Protein AF-A0A7S1VX61-F1 (afdb_monomer_lite)

Organism: NCBI:txid267567

Secondary structure (DSSP, 8-state):
-----------HHHHHHHHHHHHHHHHHHHHHHHHHTT-HHHHHHHHHHHHHHHHHTT-HHHHHHHHHHHHHHHHHHHHH--TTHHHHHHHH-BPPHHHHHHHHHHHHHTT---B-TTS-B----TTSPBHHHHHHHHHHHHHHHHTT-GGGHHHHHHHHHHHHHHHHH-

Foldseek 3Di:
DDPPPPPPPQDPVNVVLVVLLVVLLVLQVVLVVCVVVLNLVSSLVSLVVSLVSCVVSVNLLSNLSSLLSNLVSLVSCVPVNHDCSVVVPVVQADDDPVVLVVVLVVCVVVVHQCQDVNSDHSDDDPVGHHSLRSSVVSLVVSLVSQVPDPVSVVVSVVSVVVNVVVVVVD

InterPro domains:
  IPR013935 Trs120/TRAPPC9 [PTHR21512] (13-120)
  IPR058563 Trs120/TRAPPC9, N-terminal domain [PF08626] (12-78)

Sequence (170 aa):
MDATVEMTTVSARDMEALKRRDLGRREKRSADLSLLAGSPIDAYERYTRAAELTRHSHDPLWYASALEGCACAFIAMAEAGGHGVDEYLENNFQLPEEIMALAIAQGVAAGADLGDSKGKTMTVDRSKTTLPQAVTALVEEALSVLCRHEKLASLHAGLLLKLAEYVQEL

Radius of gyration: 21.24 Å; chains: 1; bounding box: 50×39×70 Å

Structure (mmCIF, N/CA/C/O backbone):
data_AF-A0A7S1VX61-F1
#
_entry.id   AF-A0A7S1VX61-F1
#
loop_
_atom_site.group_PDB
_atom_site.id
_atom_site.type_symbol
_atom_site.label_atom_id
_atom_site.label_alt_id
_atom_site.label_comp_id
_atom_site.label_asym_id
_atom_site.label_entity_id
_atom_site.label_seq_id
_atom_site.pdbx_PDB_ins_code
_atom_site.Cartn_x
_atom_site.Cartn_y
_atom_site.Cartn_z
_atom_site.occupancy
_atom_site.B_iso_or_equiv
_atom_site.auth_seq_id
_atom_site.auth_comp_id
_atom_site.auth_asym_id
_atom_site.auth_atom_id
_atom_site.pdbx_PDB_model_num
ATOM 1 N N . MET A 1 1 ? 27.695 -18.553 -38.440 1.00 38.00 1 MET A N 1
ATOM 2 C CA . MET A 1 1 ? 26.605 -17.595 -38.701 1.00 38.00 1 MET A CA 1
ATOM 3 C C . MET A 1 1 ? 26.590 -16.664 -37.518 1.00 38.00 1 MET A C 1
ATOM 5 O O . MET A 1 1 ? 26.427 -17.125 -36.397 1.00 38.00 1 MET A O 1
ATOM 9 N N . ASP A 1 2 ? 26.983 -15.431 -37.794 1.00 33.94 2 ASP A N 1
ATOM 10 C CA . ASP A 1 2 ? 27.409 -14.420 -36.838 1.00 33.94 2 ASP A CA 1
ATOM 11 C C . ASP A 1 2 ? 26.223 -13.980 -35.973 1.00 33.94 2 ASP A C 1
ATOM 13 O O . ASP A 1 2 ? 25.224 -13.481 -36.488 1.00 33.94 2 ASP A O 1
ATOM 17 N N . ALA A 1 3 ? 26.311 -14.213 -34.665 1.00 46.44 3 ALA A N 1
ATOM 18 C CA . ALA A 1 3 ? 25.373 -13.670 -33.694 1.00 46.44 3 ALA A CA 1
ATOM 19 C C . ALA A 1 3 ? 25.820 -12.243 -33.361 1.00 46.44 3 ALA A C 1
ATOM 21 O O . ALA A 1 3 ? 26.263 -11.949 -32.251 1.00 46.44 3 ALA A O 1
ATOM 22 N N . THR A 1 4 ? 25.736 -11.352 -34.348 1.00 43.03 4 THR A N 1
ATOM 23 C CA . THR A 1 4 ? 25.800 -9.917 -34.103 1.00 43.03 4 THR A CA 1
ATOM 24 C C . THR A 1 4 ? 24.538 -9.550 -33.344 1.00 43.03 4 THR A C 1
ATOM 26 O O . THR A 1 4 ? 23.473 -9.363 -33.927 1.00 43.03 4 THR A O 1
ATOM 29 N N . VAL A 1 5 ? 24.657 -9.510 -32.018 1.00 52.88 5 VAL A N 1
ATOM 30 C CA . VAL A 1 5 ? 23.752 -8.764 -31.150 1.00 52.88 5 VAL A CA 1
ATOM 31 C C . VAL A 1 5 ? 23.638 -7.378 -31.774 1.00 52.88 5 VAL A C 1
ATOM 33 O O . VAL A 1 5 ? 24.599 -6.609 -31.745 1.00 52.88 5 VAL A O 1
ATOM 36 N N . GLU A 1 6 ? 22.500 -7.086 -32.403 1.00 46.44 6 GLU A N 1
ATOM 37 C CA . GLU A 1 6 ? 22.141 -5.725 -32.770 1.00 46.44 6 GLU A CA 1
ATOM 38 C C . GLU A 1 6 ? 22.123 -4.936 -31.467 1.00 46.44 6 GLU A C 1
ATOM 40 O O . GLU A 1 6 ? 21.170 -4.978 -30.689 1.00 46.44 6 GLU A O 1
ATOM 45 N N . MET A 1 7 ? 23.235 -4.264 -31.183 1.00 50.09 7 MET A N 1
ATOM 46 C CA . MET A 1 7 ? 23.331 -3.295 -30.114 1.00 50.09 7 MET A CA 1
ATOM 47 C C . MET A 1 7 ? 22.523 -2.090 -30.582 1.00 50.09 7 MET A C 1
ATOM 49 O O . MET A 1 7 ? 23.066 -1.106 -31.080 1.00 50.09 7 MET A O 1
ATOM 53 N N . THR A 1 8 ? 21.197 -2.216 -30.500 1.00 61.19 8 THR A N 1
ATOM 54 C CA . THR A 1 8 ? 20.257 -1.121 -30.696 1.00 61.19 8 THR A CA 1
ATOM 55 C C . THR A 1 8 ? 20.746 0.022 -29.830 1.00 61.19 8 THR A C 1
ATOM 57 O O . THR A 1 8 ? 20.833 -0.112 -28.608 1.00 61.19 8 THR A O 1
ATOM 60 N N . THR A 1 9 ? 21.128 1.126 -30.463 1.00 68.94 9 THR A N 1
ATOM 61 C CA . THR A 1 9 ? 21.546 2.342 -29.778 1.00 68.94 9 THR A CA 1
ATOM 62 C C . THR A 1 9 ? 20.344 2.882 -29.012 1.00 68.94 9 THR A C 1
ATOM 64 O O . THR A 1 9 ? 19.520 3.609 -29.566 1.00 68.94 9 THR A O 1
ATOM 67 N N . VAL A 1 10 ? 20.201 2.467 -27.753 1.00 70.06 10 VAL A N 1
ATOM 68 C CA . VAL A 1 10 ? 19.161 2.949 -26.844 1.00 70.06 10 VAL A CA 1
ATOM 69 C C . VAL A 1 10 ? 19.355 4.454 -26.700 1.00 70.06 10 VAL A C 1
ATOM 71 O O . VAL A 1 10 ? 20.447 4.910 -26.347 1.00 70.06 10 VAL A O 1
ATOM 74 N N . SER A 1 11 ? 18.325 5.241 -27.014 1.00 84.50 11 SER A N 1
ATOM 75 C CA . SER A 1 11 ? 18.438 6.694 -26.928 1.00 84.50 11 SER A CA 1
ATOM 76 C C . SER A 1 11 ? 18.688 7.122 -25.475 1.00 84.50 11 SER A C 1
ATOM 78 O O . SER A 1 11 ? 18.315 6.424 -24.528 1.00 84.50 11 SER A O 1
ATOM 80 N N . ALA A 1 12 ? 19.299 8.291 -25.263 1.00 84.00 12 ALA A N 1
ATOM 81 C CA . ALA A 1 12 ? 19.508 8.819 -23.910 1.00 84.00 12 ALA A CA 1
ATOM 82 C C . ALA A 1 12 ? 18.191 8.933 -23.117 1.00 84.00 12 ALA A C 1
ATOM 84 O O . ALA A 1 12 ? 18.166 8.674 -21.914 1.00 84.00 12 ALA A O 1
ATOM 85 N N . ARG A 1 13 ? 17.091 9.236 -23.818 1.00 83.56 13 ARG A N 1
ATOM 86 C CA . ARG A 1 13 ? 15.737 9.297 -23.262 1.00 83.56 13 ARG A CA 1
ATOM 87 C C . ARG A 1 13 ? 15.241 7.926 -22.803 1.00 83.56 13 ARG A C 1
ATOM 89 O O . ARG A 1 13 ? 14.691 7.815 -21.711 1.00 83.56 13 ARG A O 1
ATOM 96 N N . ASP A 1 14 ? 15.467 6.888 -23.601 1.00 84.38 14 ASP A N 1
ATOM 97 C CA . ASP A 1 14 ? 15.065 5.523 -23.249 1.00 84.38 14 ASP A CA 1
ATOM 98 C C . ASP A 1 14 ? 15.898 4.992 -22.075 1.00 84.38 14 ASP A C 1
ATOM 100 O O . ASP A 1 14 ? 15.362 4.357 -21.169 1.00 84.38 14 ASP A O 1
ATOM 104 N N . MET A 1 15 ? 17.193 5.328 -22.018 1.00 86.94 15 MET A N 1
ATOM 105 C CA . MET A 1 15 ? 18.037 5.017 -20.860 1.00 86.94 15 MET A CA 1
ATOM 106 C C . MET A 1 15 ? 17.557 5.714 -19.582 1.00 86.94 15 MET A C 1
ATOM 108 O O . MET A 1 15 ? 17.585 5.109 -18.509 1.00 86.94 15 MET A O 1
ATOM 112 N N . GLU A 1 16 ? 17.117 6.970 -19.662 1.00 86.94 16 GLU A N 1
ATOM 113 C CA . GLU A 1 16 ? 16.561 7.684 -18.508 1.00 86.94 16 GLU A CA 1
ATOM 114 C C . GLU A 1 16 ? 15.233 7.067 -18.045 1.00 86.94 16 GLU A C 1
ATOM 116 O O . GLU A 1 16 ? 15.036 6.847 -16.847 1.00 86.94 16 GLU A O 1
ATOM 121 N N . ALA A 1 17 ? 14.351 6.713 -18.984 1.00 85.31 17 ALA A N 1
ATOM 122 C CA . ALA A 1 17 ? 13.088 6.044 -18.685 1.00 85.31 17 ALA A CA 1
ATOM 123 C C . ALA A 1 17 ? 13.309 4.685 -17.999 1.00 85.31 17 ALA A C 1
ATOM 125 O O . ALA A 1 17 ? 12.656 4.387 -16.995 1.00 85.31 17 ALA A O 1
ATOM 126 N N . LEU A 1 18 ? 14.275 3.896 -18.488 1.00 88.00 18 LEU A N 1
ATOM 127 C CA . LEU A 1 18 ? 14.680 2.626 -17.880 1.00 88.00 18 LEU A CA 1
ATOM 128 C C . LEU A 1 18 ? 15.216 2.824 -16.457 1.00 88.00 18 LEU A C 1
ATOM 130 O O . LEU A 1 18 ? 14.768 2.139 -15.541 1.00 88.00 18 LEU A O 1
ATOM 134 N N . LYS A 1 19 ? 16.104 3.804 -16.242 1.00 90.94 19 LYS A N 1
ATOM 135 C CA . LYS A 1 19 ? 16.642 4.116 -14.906 1.00 90.94 19 LYS A CA 1
ATOM 136 C C . LYS A 1 19 ? 15.548 4.527 -13.922 1.00 90.94 19 LYS A C 1
ATOM 138 O O . LYS A 1 19 ? 15.562 4.074 -12.780 1.00 90.94 19 LYS A O 1
ATOM 143 N N . ARG A 1 20 ? 14.598 5.366 -14.351 1.00 89.31 20 ARG A N 1
ATOM 144 C CA . ARG A 1 20 ? 13.478 5.805 -13.503 1.00 89.31 20 ARG A CA 1
ATOM 145 C C . ARG A 1 20 ? 12.560 4.635 -13.142 1.00 89.31 20 ARG A C 1
ATOM 147 O O . ARG A 1 20 ? 12.161 4.510 -11.987 1.00 89.31 20 ARG A O 1
ATOM 154 N N . ARG A 1 21 ? 12.316 3.731 -14.095 1.00 91.38 21 ARG A N 1
ATOM 155 C CA . ARG A 1 21 ? 11.564 2.496 -13.861 1.00 91.38 21 ARG A CA 1
ATOM 156 C C . ARG A 1 21 ? 12.260 1.600 -12.838 1.00 91.38 21 ARG A C 1
ATOM 158 O O . ARG A 1 21 ? 11.638 1.176 -11.869 1.00 91.38 21 ARG A O 1
ATOM 165 N N . ASP A 1 22 ? 13.553 1.349 -13.020 1.00 94.44 22 ASP A N 1
ATOM 166 C CA . ASP A 1 22 ? 14.333 0.504 -12.113 1.00 94.44 22 ASP A CA 1
ATOM 167 C C . ASP A 1 22 ? 14.419 1.105 -10.705 1.00 94.44 22 ASP A C 1
ATOM 169 O O . ASP A 1 22 ? 14.377 0.368 -9.719 1.00 94.44 22 ASP A O 1
ATOM 173 N N . LEU A 1 23 ? 14.477 2.435 -10.596 1.00 95.62 23 LEU A N 1
ATOM 174 C CA . LEU A 1 23 ? 14.398 3.131 -9.316 1.00 95.62 23 LEU A CA 1
ATOM 175 C C . LEU A 1 23 ? 13.048 2.886 -8.629 1.00 95.62 23 LEU A C 1
ATOM 177 O O . LEU A 1 23 ? 13.041 2.467 -7.478 1.00 95.62 23 LEU A O 1
ATOM 181 N N . GLY A 1 24 ? 11.922 3.052 -9.332 1.00 95.94 24 GLY A N 1
ATOM 182 C CA . GLY A 1 24 ? 10.592 2.791 -8.765 1.00 95.94 24 GLY A CA 1
ATOM 183 C C . GLY A 1 24 ? 10.428 1.355 -8.254 1.00 95.94 24 GLY A C 1
ATOM 184 O O . GLY A 1 24 ? 9.921 1.134 -7.157 1.00 95.94 24 GLY A O 1
ATOM 185 N N . ARG A 1 25 ? 10.952 0.371 -8.994 1.00 96.94 25 ARG A N 1
ATOM 186 C CA . ARG A 1 25 ? 10.952 -1.045 -8.579 1.00 96.94 25 ARG A CA 1
ATOM 187 C C . ARG A 1 25 ? 11.803 -1.292 -7.332 1.00 96.94 25 ARG A C 1
ATOM 189 O O . ARG A 1 25 ? 11.419 -2.080 -6.469 1.00 96.94 25 ARG A O 1
ATOM 196 N N . ARG A 1 26 ? 12.957 -0.625 -7.228 1.00 97.19 26 ARG A N 1
ATOM 197 C CA . ARG A 1 26 ? 13.832 -0.695 -6.046 1.00 97.19 26 ARG A CA 1
ATOM 198 C C . ARG A 1 26 ? 13.189 -0.050 -4.826 1.00 97.19 26 ARG A C 1
ATOM 200 O O . ARG A 1 26 ? 13.272 -0.629 -3.751 1.00 97.19 26 ARG A O 1
ATOM 207 N N . GLU A 1 27 ? 12.531 1.094 -4.989 1.00 97.44 27 GLU A N 1
ATOM 208 C CA . GLU A 1 27 ? 11.784 1.745 -3.906 1.00 97.44 27 GLU A CA 1
ATOM 209 C C . GLU A 1 27 ? 10.653 0.837 -3.406 1.00 97.44 27 GLU A C 1
ATOM 211 O O . GLU A 1 27 ? 10.573 0.587 -2.206 1.00 97.44 27 GLU A O 1
ATOM 216 N N . LYS A 1 28 ? 9.875 0.222 -4.313 1.00 97.81 28 LYS A N 1
ATOM 217 C CA . LYS A 1 28 ? 8.849 -0.774 -3.950 1.00 97.81 28 LYS A CA 1
ATOM 218 C C . LYS A 1 28 ? 9.466 -1.928 -3.158 1.00 97.81 28 LYS A C 1
ATOM 220 O O . LYS A 1 28 ? 8.971 -2.297 -2.101 1.00 97.81 28 LYS A O 1
ATOM 225 N N . ARG A 1 29 ? 10.585 -2.487 -3.631 1.00 97.81 29 ARG A N 1
ATOM 226 C CA . ARG A 1 29 ? 11.257 -3.590 -2.929 1.00 97.81 29 ARG A CA 1
ATOM 227 C C . ARG A 1 29 ? 11.757 -3.184 -1.540 1.00 97.81 29 ARG A C 1
ATOM 229 O O . ARG A 1 29 ? 11.671 -3.985 -0.615 1.00 97.81 29 ARG A O 1
ATOM 236 N N . SER A 1 30 ? 12.283 -1.973 -1.393 1.00 98.00 30 SER A N 1
ATOM 237 C CA . SER A 1 30 ? 12.687 -1.437 -0.090 1.00 98.00 30 SER A CA 1
ATOM 238 C C . SER A 1 30 ? 11.484 -1.248 0.834 1.00 98.00 30 SER A C 1
ATOM 240 O O . SER A 1 30 ? 11.587 -1.567 2.011 1.00 98.00 30 SER A O 1
ATOM 242 N N . ALA A 1 31 ? 10.340 -0.807 0.303 1.00 98.19 31 ALA A N 1
ATOM 243 C CA . ALA A 1 31 ? 9.091 -0.702 1.052 1.00 98.19 31 ALA A CA 1
ATOM 244 C C . ALA A 1 31 ? 8.607 -2.070 1.565 1.00 98.19 31 ALA A C 1
ATOM 246 O O . ALA A 1 31 ? 8.275 -2.191 2.742 1.00 98.19 31 ALA A O 1
ATOM 247 N N . ASP A 1 32 ? 8.663 -3.116 0.727 1.00 98.19 32 ASP A N 1
ATOM 248 C CA . ASP A 1 32 ? 8.348 -4.492 1.144 1.00 98.19 32 ASP A CA 1
ATOM 249 C C . ASP A 1 32 ? 9.219 -4.921 2.338 1.00 98.19 32 ASP A C 1
ATOM 251 O O . ASP A 1 32 ? 8.732 -5.527 3.289 1.00 98.19 32 ASP A O 1
ATOM 255 N N . LEU A 1 33 ? 10.519 -4.603 2.297 1.00 98.06 33 LEU A N 1
ATOM 256 C CA . LEU A 1 33 ? 11.455 -4.932 3.375 1.00 98.06 33 LEU A CA 1
ATOM 257 C C . LEU A 1 33 ? 11.167 -4.136 4.652 1.00 98.06 33 LEU A C 1
ATOM 259 O O . LEU A 1 33 ? 11.222 -4.716 5.732 1.00 98.06 33 LEU A O 1
ATOM 263 N N . SER A 1 34 ? 10.838 -2.846 4.543 1.00 96.62 34 SER A N 1
ATOM 264 C CA . SER A 1 34 ? 10.420 -2.023 5.685 1.00 96.62 34 SER A CA 1
ATOM 265 C C . SER A 1 34 ? 9.159 -2.575 6.349 1.00 96.62 34 SER A C 1
ATOM 267 O O . SER A 1 34 ? 9.111 -2.673 7.575 1.00 96.62 34 SER A O 1
ATOM 269 N N . LEU A 1 35 ? 8.177 -3.004 5.550 1.00 95.69 35 LEU A N 1
ATOM 270 C CA . LEU A 1 35 ? 6.943 -3.594 6.063 1.00 95.69 35 LEU A CA 1
ATOM 271 C C . LEU A 1 35 ? 7.223 -4.912 6.799 1.00 95.69 35 LEU A C 1
ATOM 273 O O . LEU A 1 35 ? 6.775 -5.095 7.926 1.00 95.69 35 LEU A O 1
ATOM 277 N N . LEU A 1 36 ? 8.031 -5.798 6.205 1.00 95.50 36 LEU A N 1
ATOM 278 C CA . LEU A 1 36 ? 8.442 -7.063 6.832 1.00 95.50 36 LEU A CA 1
ATOM 279 C C . LEU A 1 36 ? 9.299 -6.866 8.092 1.00 95.50 36 LEU A C 1
ATOM 281 O O . LEU A 1 36 ? 9.320 -7.738 8.957 1.00 95.50 36 LEU A O 1
ATOM 285 N N . ALA A 1 37 ? 10.006 -5.741 8.201 1.00 94.50 37 ALA A N 1
ATOM 286 C CA . ALA A 1 37 ? 10.765 -5.367 9.391 1.00 94.50 37 ALA A CA 1
ATOM 287 C C . ALA A 1 37 ? 9.890 -4.762 10.507 1.00 94.50 37 ALA A C 1
ATOM 289 O O . ALA A 1 37 ? 10.421 -4.414 11.560 1.00 94.50 37 ALA A O 1
ATOM 290 N N . GLY A 1 38 ? 8.576 -4.625 10.293 1.00 93.25 38 GLY A N 1
ATOM 291 C CA . GLY A 1 38 ? 7.653 -4.051 11.272 1.00 93.25 38 GLY A CA 1
ATOM 292 C C . GLY A 1 38 ? 7.694 -2.524 11.348 1.00 93.25 38 GLY A C 1
ATOM 293 O O . GLY A 1 38 ? 7.301 -1.964 12.366 1.00 93.25 38 GLY A O 1
ATOM 294 N N . SER A 1 39 ? 8.165 -1.842 10.296 1.00 95.19 39 SER A N 1
ATOM 295 C CA . SER A 1 39 ? 8.107 -0.377 10.196 1.00 95.19 39 SER A CA 1
ATOM 296 C C . SER A 1 39 ? 7.109 0.052 9.110 1.00 95.19 39 SER A C 1
ATOM 298 O O . SER A 1 39 ? 7.497 0.285 7.958 1.00 95.19 39 SER A O 1
ATOM 300 N N . PRO A 1 40 ? 5.801 0.123 9.428 1.00 96.38 40 PRO A N 1
ATOM 301 C CA . PRO A 1 40 ? 4.774 0.387 8.425 1.00 96.38 40 PRO A CA 1
ATOM 302 C C . PRO A 1 40 ? 4.768 1.840 7.923 1.00 96.38 40 PRO A C 1
ATOM 304 O O . PRO A 1 40 ? 4.471 2.054 6.750 1.00 96.38 40 PRO A O 1
ATOM 307 N N . ILE A 1 41 ? 5.159 2.833 8.738 1.00 95.50 41 ILE A N 1
ATOM 308 C CA . ILE A 1 41 ? 5.318 4.235 8.282 1.00 95.50 41 ILE A CA 1
ATOM 309 C C . ILE A 1 41 ? 6.423 4.345 7.238 1.00 95.50 41 ILE A C 1
ATOM 311 O O . ILE A 1 41 ? 6.195 4.849 6.140 1.00 95.50 41 ILE A O 1
ATOM 315 N N . ASP A 1 42 ? 7.594 3.789 7.544 1.00 95.94 42 ASP A N 1
ATOM 316 C CA . ASP A 1 42 ? 8.711 3.720 6.605 1.00 95.94 42 ASP A CA 1
ATOM 317 C C . ASP A 1 42 ? 8.324 3.022 5.298 1.00 95.94 42 ASP A C 1
ATOM 319 O O . ASP A 1 42 ? 8.791 3.400 4.218 1.00 95.94 42 ASP A O 1
ATOM 323 N N . ALA A 1 43 ? 7.508 1.969 5.399 1.00 97.62 43 ALA A N 1
ATOM 324 C CA . ALA A 1 43 ? 7.009 1.252 4.240 1.00 97.62 43 ALA A CA 1
ATOM 325 C C . ALA A 1 43 ? 6.084 2.143 3.408 1.00 97.62 43 ALA A C 1
ATOM 327 O O . ALA A 1 43 ? 6.277 2.257 2.200 1.00 97.62 43 ALA A O 1
ATOM 328 N N . TYR A 1 44 ? 5.124 2.816 4.044 1.00 97.25 44 TYR A N 1
ATOM 329 C CA . TYR A 1 44 ? 4.175 3.710 3.384 1.00 97.25 44 TYR A CA 1
ATOM 330 C C . TYR A 1 44 ? 4.864 4.860 2.635 1.00 97.25 44 TYR A C 1
ATOM 332 O O . TYR A 1 44 ? 4.582 5.092 1.456 1.00 97.25 44 TYR A O 1
ATOM 340 N N . GLU A 1 45 ? 5.830 5.536 3.259 1.00 96.69 45 GLU A N 1
ATOM 341 C CA . GLU A 1 45 ? 6.601 6.607 2.609 1.00 96.69 45 GLU A CA 1
ATOM 342 C C . GLU A 1 45 ? 7.352 6.106 1.364 1.00 96.69 45 GLU A C 1
ATOM 344 O O . GLU A 1 45 ? 7.423 6.775 0.331 1.00 96.69 45 GLU A O 1
ATOM 349 N N . ARG A 1 46 ? 7.887 4.884 1.421 1.00 98.00 46 ARG A N 1
ATOM 350 C CA . ARG A 1 46 ? 8.579 4.278 0.278 1.00 98.00 46 ARG A CA 1
ATOM 351 C C . ARG A 1 46 ? 7.609 3.787 -0.794 1.00 98.00 46 ARG A C 1
ATOM 353 O O . ARG A 1 46 ? 7.910 3.931 -1.979 1.00 98.00 46 ARG A O 1
ATOM 360 N N . TYR A 1 47 ? 6.446 3.248 -0.424 1.00 98.38 47 TYR A N 1
ATOM 361 C CA . TYR A 1 47 ? 5.424 2.834 -1.388 1.00 98.38 47 TYR A CA 1
ATOM 362 C C . TYR A 1 47 ? 4.837 4.021 -2.145 1.00 98.38 47 TYR A C 1
ATOM 364 O O . TYR A 1 47 ? 4.713 3.940 -3.365 1.00 98.38 47 TYR A O 1
ATOM 372 N N . THR A 1 48 ? 4.541 5.132 -1.469 1.00 97.56 48 THR A N 1
ATOM 373 C CA . THR A 1 48 ? 4.051 6.359 -2.123 1.00 97.56 48 THR A CA 1
ATOM 374 C C . THR A 1 48 ? 5.068 6.883 -3.136 1.00 97.56 48 THR A C 1
ATOM 376 O O . THR A 1 48 ? 4.731 7.095 -4.302 1.00 97.56 48 THR A O 1
ATOM 379 N N . ARG A 1 49 ? 6.352 6.938 -2.761 1.00 97.06 49 ARG A N 1
ATOM 380 C CA . ARG A 1 49 ? 7.442 7.271 -3.689 1.00 97.06 49 ARG A CA 1
ATOM 381 C C . ARG A 1 49 ? 7.558 6.285 -4.858 1.00 97.06 49 ARG A C 1
ATOM 383 O O . ARG A 1 49 ? 7.771 6.687 -6.004 1.00 97.06 49 ARG A O 1
ATOM 390 N N . ALA A 1 50 ? 7.427 4.985 -4.597 1.00 97.50 50 ALA A N 1
ATOM 391 C CA . ALA A 1 50 ? 7.453 3.959 -5.636 1.00 97.50 50 ALA A CA 1
ATOM 392 C C . ALA A 1 50 ? 6.271 4.100 -6.607 1.00 97.50 50 ALA A C 1
ATOM 394 O O . ALA A 1 50 ? 6.455 3.974 -7.822 1.00 97.50 50 ALA A O 1
ATOM 395 N N . ALA A 1 51 ? 5.077 4.397 -6.093 1.00 97.06 51 ALA A N 1
ATOM 396 C CA . ALA A 1 51 ? 3.871 4.628 -6.875 1.00 97.06 51 ALA A CA 1
ATOM 397 C C . ALA A 1 51 ? 4.046 5.846 -7.795 1.00 97.06 51 ALA A C 1
ATOM 399 O O . ALA A 1 51 ? 3.797 5.756 -8.997 1.00 97.06 51 ALA A O 1
ATOM 400 N N . GLU A 1 52 ? 4.588 6.952 -7.284 1.00 95.19 52 GLU A N 1
ATOM 401 C CA . GLU A 1 52 ? 4.909 8.125 -8.102 1.00 95.19 52 GLU A CA 1
ATOM 402 C C . GLU A 1 52 ? 5.887 7.777 -9.232 1.00 95.19 52 GLU A C 1
ATOM 404 O O . GLU A 1 52 ? 5.606 8.036 -10.404 1.00 95.19 52 GLU A O 1
ATOM 409 N N . LEU A 1 53 ? 7.011 7.128 -8.918 1.00 95.19 53 LEU A N 1
ATOM 410 C CA . LEU A 1 53 ? 8.029 6.778 -9.914 1.00 95.19 53 LEU A CA 1
ATOM 411 C C . LEU A 1 53 ? 7.489 5.840 -11.003 1.00 95.19 53 LEU A C 1
ATOM 413 O O . LEU A 1 53 ? 7.736 6.050 -12.192 1.00 95.19 53 LEU A O 1
ATOM 417 N N . THR A 1 54 ? 6.730 4.818 -10.612 1.00 94.38 54 THR A N 1
ATOM 418 C CA . THR A 1 54 ? 6.183 3.810 -11.535 1.00 94.38 54 THR A CA 1
ATOM 419 C C . THR A 1 54 ? 5.042 4.359 -12.392 1.00 94.38 54 THR A C 1
ATOM 421 O O . THR A 1 54 ? 4.965 4.019 -13.577 1.00 94.38 54 THR A O 1
ATOM 424 N N . ARG A 1 55 ? 4.232 5.287 -11.859 1.00 92.25 55 ARG A N 1
ATOM 425 C CA . ARG A 1 55 ? 3.210 6.023 -12.621 1.00 92.25 55 ARG A CA 1
ATOM 426 C C . ARG A 1 55 ? 3.826 6.831 -13.764 1.00 92.25 55 ARG A C 1
ATOM 428 O O . ARG A 1 55 ? 3.331 6.776 -14.887 1.00 92.25 55 ARG A O 1
ATOM 435 N N . HIS A 1 56 ? 4.929 7.536 -13.504 1.00 85.94 56 HIS A N 1
ATOM 436 C CA . HIS A 1 56 ? 5.601 8.390 -14.497 1.00 85.94 56 HIS A CA 1
ATOM 437 C C . HIS A 1 56 ? 6.447 7.602 -15.508 1.00 85.94 56 HIS A C 1
ATOM 439 O O . HIS A 1 56 ? 6.718 8.086 -16.605 1.00 85.94 56 HIS A O 1
ATOM 445 N N . SER A 1 57 ? 6.866 6.387 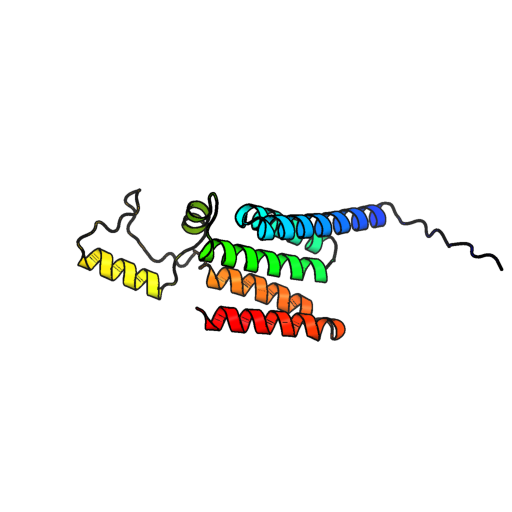-15.153 1.00 86.38 57 SER A N 1
ATOM 446 C CA . SER A 1 57 ? 7.649 5.497 -16.017 1.00 86.38 57 SER A CA 1
ATOM 447 C C . SER A 1 57 ? 6.806 4.537 -16.862 1.00 86.38 57 SER A C 1
ATOM 449 O O . SER A 1 57 ? 7.379 3.661 -17.509 1.00 86.38 57 SER A O 1
ATOM 451 N N . HIS A 1 58 ? 5.475 4.685 -16.869 1.00 86.31 58 HIS A N 1
ATOM 452 C CA . HIS A 1 58 ? 4.545 3.772 -17.545 1.00 86.31 58 HIS A CA 1
ATOM 453 C C . HIS A 1 58 ? 4.773 2.302 -17.157 1.00 86.31 58 HIS A C 1
ATOM 455 O O . HIS A 1 58 ? 4.783 1.416 -18.013 1.00 86.31 58 HIS A O 1
ATOM 461 N N . ASP A 1 59 ? 4.957 2.041 -15.859 1.00 92.12 59 ASP A N 1
ATOM 462 C CA . ASP A 1 59 ? 5.129 0.694 -15.313 1.00 92.12 59 ASP A CA 1
ATOM 463 C C . ASP A 1 59 ? 3.885 0.264 -14.511 1.00 92.12 59 ASP A C 1
ATOM 465 O O . ASP A 1 59 ? 3.902 0.271 -13.277 1.00 92.12 59 ASP A O 1
ATOM 469 N N . PRO A 1 60 ? 2.766 -0.059 -15.192 1.00 92.38 60 PRO A N 1
ATOM 470 C CA . PRO A 1 60 ? 1.453 -0.196 -14.563 1.00 92.38 60 PRO A CA 1
ATOM 471 C C . PRO A 1 60 ? 1.391 -1.331 -13.541 1.00 92.38 60 PRO A C 1
ATOM 473 O O . PRO A 1 60 ? 0.721 -1.201 -12.523 1.00 92.38 60 PRO A O 1
ATOM 476 N N . LEU A 1 61 ? 2.105 -2.433 -13.781 1.00 93.38 61 LEU A N 1
ATOM 477 C CA . LEU A 1 61 ? 2.103 -3.569 -12.862 1.00 93.38 61 LEU A CA 1
ATOM 478 C C . LEU A 1 61 ? 2.774 -3.206 -11.533 1.00 93.38 61 LEU A C 1
ATOM 480 O O . LEU A 1 61 ? 2.248 -3.507 -10.464 1.00 93.38 61 LEU A O 1
ATOM 484 N N . TRP A 1 62 ? 3.918 -2.523 -11.600 1.00 95.56 62 TRP A N 1
ATOM 485 C CA . TRP A 1 62 ? 4.619 -2.074 -10.403 1.00 95.56 62 TRP A CA 1
ATOM 486 C C . TRP A 1 62 ? 3.879 -0.942 -9.697 1.00 95.56 62 TRP A C 1
ATOM 488 O O . TRP A 1 62 ? 3.859 -0.929 -8.468 1.00 95.56 62 TRP A O 1
ATOM 498 N N . TYR A 1 63 ? 3.201 -0.073 -10.451 1.00 96.62 63 TYR A N 1
ATOM 499 C CA . TYR A 1 63 ? 2.303 0.936 -9.898 1.00 96.62 63 TYR A CA 1
ATOM 500 C C . TYR A 1 63 ? 1.162 0.312 -9.089 1.00 96.62 63 TYR A C 1
ATOM 502 O O . TYR A 1 63 ? 1.019 0.617 -7.909 1.00 96.62 63 TYR A O 1
ATOM 510 N N . ALA A 1 64 ? 0.420 -0.633 -9.676 1.00 96.94 64 ALA A N 1
ATOM 511 C CA . ALA A 1 64 ? -0.648 -1.347 -8.976 1.00 96.94 64 ALA A CA 1
ATOM 512 C C . ALA A 1 64 ? -0.129 -2.067 -7.719 1.00 96.94 64 ALA A C 1
ATOM 514 O O . ALA A 1 64 ? -0.747 -1.984 -6.663 1.00 96.94 64 ALA A O 1
ATOM 515 N N . SER A 1 65 ? 1.048 -2.700 -7.802 1.00 97.00 65 SER A N 1
ATOM 516 C CA . SER A 1 65 ? 1.658 -3.368 -6.644 1.00 97.00 65 SER A CA 1
ATOM 517 C C . SER A 1 65 ? 2.116 -2.406 -5.540 1.00 97.00 65 SER A C 1
ATOM 519 O O . SER A 1 65 ? 2.179 -2.795 -4.377 1.00 97.00 65 SER A O 1
ATOM 521 N N . ALA A 1 66 ? 2.471 -1.163 -5.884 1.00 98.19 66 ALA A N 1
ATOM 522 C CA . ALA A 1 66 ? 2.845 -0.146 -4.906 1.00 98.19 66 ALA A CA 1
ATOM 523 C C . ALA A 1 66 ? 1.606 0.405 -4.188 1.00 98.19 66 ALA A C 1
ATOM 525 O O . ALA A 1 66 ? 1.653 0.589 -2.978 1.00 98.19 66 ALA A O 1
ATOM 526 N N . LEU A 1 67 ? 0.493 0.590 -4.907 1.00 98.38 67 LEU A N 1
ATOM 527 C CA . LEU A 1 67 ? -0.797 0.966 -4.319 1.00 98.38 67 LEU A CA 1
ATOM 528 C C . LEU A 1 67 ? -1.337 -0.114 -3.370 1.00 98.38 67 LEU A C 1
ATOM 530 O O . LEU A 1 67 ? -1.748 0.205 -2.257 1.00 98.38 67 LEU A O 1
ATOM 534 N N . GLU A 1 68 ? -1.266 -1.388 -3.772 1.00 97.75 68 GLU A N 1
ATOM 535 C CA . GLU A 1 68 ? -1.553 -2.523 -2.882 1.00 97.75 68 GLU A CA 1
ATOM 536 C C . GLU A 1 68 ? -0.652 -2.481 -1.636 1.00 97.75 68 GLU A C 1
ATOM 538 O O . GLU A 1 68 ? -1.125 -2.651 -0.518 1.00 97.75 68 GLU A O 1
ATOM 543 N N . GLY A 1 69 ? 0.638 -2.176 -1.810 1.00 97.88 69 GLY A N 1
ATOM 544 C CA . GLY A 1 69 ? 1.579 -1.986 -0.708 1.00 97.88 69 GLY A CA 1
ATOM 545 C C . GLY A 1 69 ? 1.204 -0.844 0.245 1.00 97.88 69 GLY A C 1
ATOM 546 O O . GLY A 1 69 ? 1.287 -1.025 1.459 1.00 97.88 69 GLY A O 1
ATOM 547 N N . CYS A 1 70 ? 0.743 0.300 -0.274 1.00 98.12 70 CYS A N 1
ATOM 548 C CA . CYS A 1 70 ? 0.224 1.402 0.544 1.00 98.12 70 CYS A CA 1
ATOM 549 C C . CYS A 1 70 ? -0.975 0.954 1.391 1.00 98.12 70 CYS A C 1
ATOM 551 O O . CYS A 1 70 ? -1.025 1.255 2.581 1.00 98.12 70 CYS A O 1
ATOM 553 N N . ALA A 1 71 ? -1.912 0.212 0.792 1.00 97.69 71 ALA A N 1
ATOM 554 C CA . ALA A 1 71 ? -3.067 -0.332 1.500 1.00 97.69 71 ALA A CA 1
ATOM 555 C C . ALA A 1 71 ? -2.630 -1.289 2.623 1.00 97.69 71 ALA A C 1
ATOM 557 O O . ALA A 1 71 ? -3.047 -1.123 3.767 1.00 97.69 71 ALA A O 1
ATOM 558 N N . CYS A 1 72 ? -1.711 -2.216 2.332 1.00 96.75 72 CYS A N 1
ATOM 559 C CA . CYS A 1 72 ? -1.128 -3.107 3.337 1.00 96.75 72 CYS A CA 1
ATOM 560 C C . CYS A 1 72 ? -0.423 -2.342 4.466 1.00 96.75 72 CYS A C 1
ATOM 562 O O . CYS A 1 72 ? -0.509 -2.743 5.623 1.00 96.75 72 CYS A O 1
ATOM 564 N N . ALA A 1 73 ? 0.272 -1.244 4.153 1.00 97.38 73 ALA A N 1
ATOM 565 C CA . ALA A 1 73 ? 0.929 -0.424 5.164 1.00 97.38 73 ALA A CA 1
ATOM 566 C C . ALA A 1 73 ? -0.088 0.248 6.099 1.00 97.38 73 ALA A C 1
ATOM 568 O O . ALA A 1 73 ? 0.130 0.238 7.306 1.00 97.38 73 ALA A O 1
ATOM 569 N N . PHE A 1 74 ? -1.210 0.764 5.585 1.00 96.69 74 PHE A N 1
ATOM 570 C CA . PHE A 1 74 ? -2.277 1.315 6.432 1.00 96.69 74 PHE A CA 1
ATOM 571 C C . PHE A 1 74 ? -2.934 0.266 7.327 1.00 96.69 74 PHE A C 1
ATOM 573 O O . PHE A 1 74 ? -3.171 0.543 8.500 1.00 96.69 74 PHE A O 1
ATOM 580 N N . ILE A 1 75 ? -3.184 -0.937 6.809 1.00 95.50 75 ILE A N 1
ATOM 581 C CA . ILE A 1 75 ? -3.719 -2.042 7.617 1.00 95.50 75 ILE A CA 1
ATOM 582 C C . ILE A 1 75 ? -2.724 -2.400 8.729 1.00 95.50 75 ILE A C 1
ATOM 584 O O . ILE A 1 75 ? -3.090 -2.438 9.900 1.00 95.50 75 ILE A O 1
ATOM 588 N N . ALA A 1 76 ? -1.437 -2.539 8.396 1.00 95.50 76 ALA A N 1
ATOM 589 C CA . ALA A 1 76 ? -0.395 -2.819 9.381 1.00 95.50 76 ALA A CA 1
ATOM 590 C C . ALA A 1 76 ? -0.257 -1.710 10.440 1.00 95.50 76 ALA A C 1
ATOM 592 O O . ALA A 1 76 ? -0.045 -2.018 11.610 1.00 95.50 76 ALA A O 1
ATOM 593 N N . MET A 1 77 ? -0.404 -0.435 10.057 1.00 95.31 77 MET A N 1
ATOM 594 C CA . MET A 1 77 ? -0.463 0.676 11.012 1.00 95.31 77 MET A CA 1
ATOM 595 C C . MET A 1 77 ? -1.632 0.511 11.988 1.00 95.31 77 MET A C 1
ATOM 597 O O . MET A 1 77 ? -1.442 0.660 13.190 1.00 95.31 77 MET A O 1
ATOM 601 N N . ALA A 1 78 ? -2.825 0.194 11.483 1.00 92.06 78 ALA A N 1
ATOM 602 C CA . ALA A 1 78 ? -4.020 0.067 12.309 1.00 92.06 78 ALA A CA 1
ATOM 603 C C . ALA A 1 78 ? -3.970 -1.143 13.260 1.00 92.06 78 ALA A C 1
ATOM 605 O O . ALA A 1 78 ? -4.434 -1.045 14.392 1.00 92.06 78 ALA A O 1
ATOM 606 N N . GLU A 1 79 ? -3.410 -2.272 12.818 1.00 90.88 79 GLU A N 1
ATOM 607 C CA . GLU A 1 79 ? -3.431 -3.530 13.577 1.00 90.88 79 GLU A CA 1
ATOM 608 C C . GLU A 1 79 ? -2.213 -3.731 14.479 1.00 90.88 79 GLU A C 1
ATOM 610 O O . GLU A 1 79 ? -2.342 -4.140 15.633 1.00 90.88 79 GLU A O 1
ATOM 615 N N . ALA A 1 80 ? -1.015 -3.489 13.945 1.00 89.06 80 ALA A N 1
ATOM 616 C CA . ALA A 1 80 ? 0.242 -3.785 14.627 1.00 89.06 80 ALA A CA 1
ATOM 617 C C . ALA A 1 80 ? 0.875 -2.544 15.272 1.00 89.06 80 ALA A C 1
ATOM 619 O O . ALA A 1 80 ? 1.791 -2.677 16.088 1.00 89.06 80 ALA A O 1
ATOM 620 N N . GLY A 1 81 ? 0.403 -1.345 14.917 1.00 89.25 81 GLY A N 1
ATOM 621 C CA . GLY A 1 81 ? 0.997 -0.090 15.353 1.00 89.25 81 GLY A CA 1
ATOM 622 C C . GLY A 1 81 ? 2.426 0.077 14.834 1.00 89.25 81 GLY A C 1
ATOM 623 O O . GLY A 1 81 ? 2.808 -0.426 13.775 1.00 89.25 81 GLY A O 1
ATOM 624 N N . GLY A 1 82 ? 3.237 0.826 15.575 1.00 86.31 82 GLY A N 1
ATOM 625 C CA . GLY A 1 82 ? 4.636 1.059 15.239 1.00 86.31 82 GLY A CA 1
ATOM 626 C C . GLY A 1 82 ? 5.126 2.417 15.713 1.00 86.31 82 GLY A C 1
ATOM 627 O O . GLY A 1 82 ? 4.389 3.210 16.300 1.00 86.31 82 GLY A O 1
ATOM 628 N N . HIS A 1 83 ? 6.398 2.702 15.455 1.00 87.88 83 HIS A N 1
ATOM 629 C CA . HIS A 1 83 ? 6.977 3.980 15.848 1.00 87.88 83 HIS A CA 1
ATOM 630 C C . HIS A 1 83 ? 6.327 5.141 15.079 1.00 87.88 83 HIS A C 1
ATOM 632 O O . HIS A 1 83 ? 6.435 5.197 13.859 1.00 87.88 83 HIS A O 1
ATOM 638 N N . GLY A 1 84 ? 5.671 6.057 15.799 1.00 88.38 84 GLY A N 1
ATOM 639 C CA . GLY A 1 84 ? 5.015 7.242 15.228 1.00 88.38 84 GLY A CA 1
ATOM 640 C C . GLY A 1 84 ? 3.657 6.973 14.570 1.00 88.38 84 GLY A C 1
ATOM 641 O O . GLY A 1 84 ? 3.082 7.887 13.983 1.00 88.38 84 GLY A O 1
ATOM 642 N N . VAL A 1 85 ? 3.145 5.739 14.651 1.00 92.25 85 VAL A N 1
ATOM 643 C CA . VAL A 1 85 ? 1.904 5.340 13.971 1.00 92.25 85 VAL A CA 1
ATOM 644 C C . VAL A 1 85 ? 0.691 6.057 14.544 1.00 92.25 85 VAL A C 1
ATOM 646 O O . VAL A 1 85 ? -0.074 6.622 13.770 1.00 92.25 85 VAL A O 1
ATOM 649 N N . ASP A 1 86 ? 0.555 6.103 15.867 1.00 88.81 86 ASP A N 1
ATOM 650 C CA . ASP A 1 86 ? -0.601 6.725 16.525 1.00 88.81 86 ASP A CA 1
ATOM 651 C C . ASP A 1 86 ? -0.747 8.197 16.114 1.00 88.81 86 ASP A C 1
ATOM 653 O O . ASP A 1 86 ? -1.789 8.611 15.608 1.00 88.81 86 ASP A O 1
ATOM 657 N N . GLU A 1 87 ? 0.347 8.962 16.201 1.00 90.94 87 GLU A N 1
ATOM 658 C CA . GLU A 1 87 ? 0.380 10.366 15.781 1.00 90.94 87 GLU A CA 1
ATOM 659 C C . GLU A 1 87 ? 0.055 10.519 14.288 1.00 90.94 87 GLU A C 1
ATOM 661 O O . GLU A 1 87 ? -0.678 11.429 13.893 1.00 90.94 87 GLU A O 1
ATOM 666 N N . TYR A 1 88 ? 0.574 9.637 13.431 1.00 91.50 88 TYR A N 1
ATOM 667 C CA . TYR A 1 88 ? 0.252 9.678 12.009 1.00 91.50 88 TYR A CA 1
ATOM 668 C C . TYR A 1 88 ? -1.242 9.422 11.764 1.00 91.50 88 TYR A C 1
ATOM 670 O O . TYR A 1 88 ? -1.878 10.170 11.017 1.00 91.50 88 TYR A O 1
ATOM 678 N N . LEU A 1 89 ? -1.815 8.393 12.391 1.00 90.81 89 LEU A N 1
ATOM 679 C CA . LEU A 1 89 ? -3.206 8.007 12.185 1.00 90.81 89 LEU A CA 1
ATOM 680 C C . LEU A 1 89 ? -4.176 9.081 12.684 1.00 90.81 89 LEU A C 1
ATOM 682 O O . LEU A 1 89 ? -5.076 9.466 11.941 1.00 90.81 89 LEU A O 1
ATOM 686 N N . GLU A 1 90 ? -3.957 9.621 13.882 1.00 87.00 90 GLU A N 1
ATOM 687 C CA . GLU A 1 90 ? -4.789 10.683 14.468 1.00 87.00 90 GLU A CA 1
ATOM 688 C C . GLU A 1 90 ? -4.784 11.967 13.626 1.00 87.00 90 GLU A C 1
ATOM 690 O O . GLU A 1 90 ? -5.802 12.657 13.480 1.00 87.00 90 GLU A O 1
ATOM 695 N N . ASN A 1 91 ? -3.638 12.291 13.024 1.00 88.62 91 ASN A N 1
ATOM 696 C CA . ASN A 1 91 ? -3.509 13.479 12.190 1.00 88.62 91 ASN A CA 1
ATOM 697 C C . ASN A 1 91 ? -4.193 13.311 10.823 1.00 88.62 91 ASN A C 1
ATOM 699 O O . ASN A 1 91 ? -4.826 14.258 10.338 1.00 88.62 91 ASN A O 1
ATOM 703 N N . ASN A 1 92 ? -4.092 12.125 10.213 1.00 89.56 92 ASN A N 1
ATOM 704 C CA . ASN A 1 92 ? -4.491 11.898 8.820 1.00 89.56 92 ASN A CA 1
ATOM 705 C C . ASN A 1 92 ? -5.883 11.276 8.650 1.00 89.56 92 ASN A C 1
ATOM 707 O O . ASN A 1 92 ? -6.513 11.503 7.616 1.00 89.56 92 ASN A O 1
ATOM 711 N N . PHE A 1 93 ? -6.387 10.537 9.640 1.00 90.94 93 PHE A N 1
ATOM 712 C CA . PHE A 1 93 ? -7.640 9.796 9.523 1.00 90.94 93 PHE A CA 1
ATOM 713 C C . PHE A 1 93 ? -8.659 10.195 10.578 1.00 90.94 93 PHE A C 1
ATOM 715 O O . PHE A 1 93 ? -8.337 10.541 11.712 1.00 90.94 93 PHE A O 1
ATOM 722 N N . GLN A 1 94 ? -9.927 10.121 10.188 1.00 88.38 94 GLN A N 1
ATOM 723 C CA . GLN A 1 94 ? -11.035 10.153 11.129 1.00 88.38 94 GLN A CA 1
ATOM 724 C C . GLN A 1 94 ? -11.556 8.735 11.378 1.00 88.38 94 GLN A C 1
ATOM 726 O O . GLN A 1 94 ? -11.551 7.892 10.478 1.00 88.38 94 GLN A O 1
ATOM 731 N N . LEU A 1 95 ? -12.056 8.488 12.590 1.00 83.62 95 LEU A N 1
ATOM 732 C CA . LEU A 1 95 ? -12.846 7.293 12.874 1.00 83.62 95 LEU A CA 1
ATOM 733 C C . LEU A 1 95 ? -14.104 7.238 11.983 1.00 83.62 95 LEU A C 1
ATOM 735 O O . LEU A 1 95 ? -14.645 8.292 11.621 1.00 83.62 95 LEU A O 1
ATOM 739 N N . PRO A 1 96 ? -14.609 6.029 11.673 1.00 84.50 96 PRO A N 1
ATOM 740 C CA . PRO A 1 96 ? -15.901 5.853 11.015 1.00 84.50 96 PRO A CA 1
ATOM 741 C C . PRO A 1 96 ? -17.020 6.629 11.723 1.00 84.50 96 PRO A C 1
ATOM 743 O O . PRO A 1 96 ? -17.028 6.721 12.950 1.00 84.50 96 PRO A O 1
ATOM 746 N N . GLU A 1 97 ? -17.967 7.186 10.959 1.00 81.38 97 GLU A N 1
ATOM 747 C CA . GLU A 1 97 ? -19.016 8.088 11.475 1.00 81.38 97 GLU A CA 1
ATOM 748 C C . GLU A 1 97 ? -19.826 7.457 12.615 1.00 81.38 97 GLU A C 1
ATOM 750 O O . GLU A 1 97 ? -20.094 8.111 13.620 1.00 81.38 97 GLU A O 1
ATOM 755 N N . GLU A 1 98 ? -20.148 6.171 12.495 1.00 81.88 98 GLU A N 1
ATOM 756 C CA . GLU A 1 98 ? -20.898 5.408 13.495 1.00 81.88 98 GLU A CA 1
ATOM 757 C C . GLU A 1 98 ? -20.121 5.275 14.811 1.00 81.88 98 GLU A C 1
ATOM 759 O O . GLU A 1 98 ? -20.659 5.539 15.888 1.00 81.88 98 GLU A O 1
ATOM 764 N N . ILE A 1 99 ? -18.826 4.950 14.729 1.00 82.81 99 ILE A N 1
ATOM 765 C CA . ILE A 1 99 ? -17.938 4.855 15.896 1.00 82.81 99 ILE A CA 1
ATOM 766 C C . ILE A 1 99 ? -17.726 6.238 16.515 1.00 82.81 99 ILE A C 1
ATOM 768 O O . ILE A 1 99 ? -17.787 6.385 17.735 1.00 82.81 99 ILE A O 1
ATOM 772 N N . MET A 1 100 ? -17.539 7.267 15.687 1.00 80.75 100 MET A N 1
ATOM 773 C CA . MET A 1 100 ? -17.408 8.654 16.131 1.00 80.75 100 MET A CA 1
ATOM 774 C C . MET A 1 100 ? -18.662 9.119 16.885 1.00 80.75 100 MET A C 1
ATOM 776 O O . MET A 1 100 ? -18.559 9.710 17.959 1.00 80.75 100 MET A O 1
ATOM 780 N N . ALA A 1 101 ? -19.855 8.814 16.367 1.00 79.88 101 ALA A N 1
ATOM 781 C CA . ALA A 1 101 ? -21.120 9.147 17.013 1.00 79.88 101 ALA A CA 1
ATOM 782 C C . ALA A 1 101 ? -21.284 8.436 18.367 1.00 79.88 101 ALA A C 1
ATOM 784 O O . ALA A 1 101 ? -21.716 9.060 19.339 1.00 79.88 101 ALA A O 1
ATOM 785 N N . LEU A 1 102 ? -20.897 7.158 18.456 1.00 81.81 102 LEU A N 1
ATOM 786 C CA . LEU A 1 102 ? -20.905 6.399 19.710 1.00 81.81 102 LEU A CA 1
ATOM 787 C C . LEU A 1 102 ? -19.906 6.958 20.731 1.00 81.81 102 LEU A C 1
ATOM 789 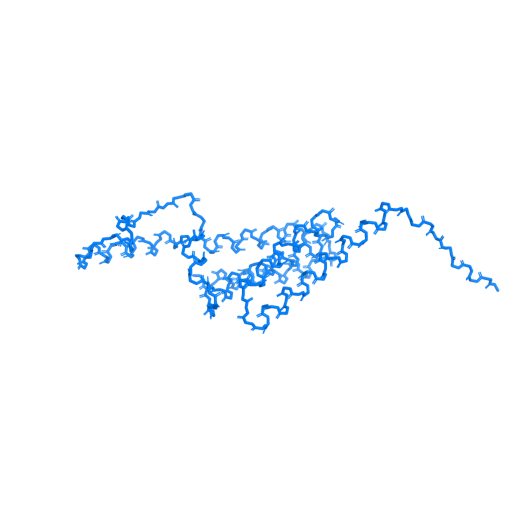O O . LEU A 1 102 ? -20.263 7.114 21.899 1.00 81.81 102 LEU A O 1
ATOM 793 N N . ALA A 1 103 ? -18.691 7.305 20.302 1.00 78.56 103 ALA A N 1
ATOM 794 C CA . ALA A 1 103 ? -17.671 7.902 21.161 1.00 78.56 103 ALA A CA 1
ATOM 795 C C . ALA A 1 103 ? -18.138 9.247 21.740 1.00 78.56 103 ALA A C 1
ATOM 797 O O . ALA A 1 103 ? -18.022 9.477 22.945 1.00 78.56 103 ALA A O 1
ATOM 798 N N . ILE A 1 104 ? -18.752 10.102 20.913 1.00 75.38 104 ILE A N 1
ATOM 799 C CA . ILE A 1 104 ? -19.347 11.368 21.363 1.00 75.38 104 ILE A CA 1
ATOM 800 C C . ILE A 1 104 ? -20.479 11.098 22.358 1.00 75.38 104 ILE A C 1
ATOM 802 O O . ILE A 1 104 ? -20.505 11.698 23.430 1.00 75.38 104 ILE A O 1
ATOM 806 N N . ALA A 1 105 ? -21.398 10.179 22.047 1.00 78.12 105 ALA A N 1
ATOM 807 C CA . ALA A 1 105 ? -22.510 9.848 22.936 1.00 78.12 105 ALA A CA 1
ATOM 808 C C . ALA A 1 105 ? -22.028 9.338 24.307 1.00 78.12 105 ALA A C 1
ATOM 810 O O . ALA A 1 105 ? -22.576 9.736 25.336 1.00 78.12 105 ALA A O 1
ATOM 811 N N . GLN A 1 106 ? -20.977 8.511 24.338 1.00 74.00 106 GLN A N 1
ATOM 812 C CA . GLN A 1 106 ? -20.362 8.043 25.581 1.00 74.00 106 GLN A CA 1
ATOM 813 C C . GLN A 1 106 ? -19.634 9.159 26.338 1.00 74.00 106 GLN A C 1
ATOM 815 O O . GLN A 1 106 ? -19.794 9.257 27.553 1.00 74.00 106 GLN A O 1
ATOM 820 N N . GLY A 1 107 ? -18.885 10.027 25.650 1.00 68.19 107 GLY A N 1
ATOM 821 C CA . GLY A 1 107 ? -18.202 11.167 26.270 1.00 68.19 107 GLY A CA 1
ATOM 822 C C . GLY A 1 107 ? -19.179 12.164 26.904 1.00 68.19 107 GLY A C 1
ATOM 823 O O . GLY A 1 107 ? -18.992 12.566 28.053 1.00 68.19 107 GLY A O 1
ATOM 824 N N . VAL A 1 108 ? -20.282 12.472 26.205 1.00 61.16 108 VAL A N 1
ATOM 825 C CA . VAL A 1 108 ? -21.399 13.276 26.735 1.00 61.16 108 VAL A CA 1
ATOM 826 C C . VAL A 1 108 ? -22.007 12.605 27.971 1.00 61.16 108 VAL A C 1
ATOM 828 O O . VAL A 1 108 ? -22.226 13.266 28.986 1.00 61.16 108 VAL A O 1
ATOM 831 N N . ALA A 1 109 ? -22.268 11.294 27.913 1.00 60.47 109 ALA A N 1
ATOM 832 C CA . ALA A 1 109 ? -22.859 10.546 29.024 1.00 60.47 109 ALA A CA 1
ATOM 833 C C . ALA A 1 109 ? -21.932 10.447 30.251 1.00 60.47 109 ALA A C 1
ATOM 835 O O . ALA A 1 109 ? -22.416 10.403 31.381 1.00 60.47 109 ALA A O 1
ATOM 836 N N . ALA A 1 110 ? -20.613 10.445 30.044 1.00 62.22 110 ALA A N 1
ATOM 837 C CA . ALA A 1 110 ? -19.606 10.413 31.102 1.00 62.22 110 ALA A CA 1
ATOM 838 C C . ALA A 1 110 ? -19.333 11.789 31.741 1.00 62.22 110 ALA A C 1
ATOM 840 O O . ALA A 1 110 ? -18.542 11.876 32.679 1.00 62.22 110 ALA A O 1
ATOM 841 N N . GLY A 1 111 ? -19.954 12.868 31.243 1.00 54.84 111 GLY A N 1
ATOM 842 C CA . GLY A 1 111 ? -19.655 14.235 31.679 1.00 54.84 111 GLY A CA 1
ATOM 843 C C . GLY A 1 111 ? -18.219 14.670 31.361 1.00 54.84 111 GLY A C 1
ATOM 844 O O . GLY A 1 111 ? -17.714 15.600 31.988 1.00 54.84 111 GLY A O 1
ATOM 845 N N . ALA A 1 112 ? -17.555 13.980 30.428 1.00 59.69 112 ALA A N 1
ATOM 846 C CA . ALA A 1 112 ? -16.213 14.315 29.986 1.00 59.69 112 ALA A CA 1
ATOM 847 C C . ALA A 1 112 ? -16.268 15.567 29.104 1.00 59.69 112 ALA A C 1
ATOM 849 O O . ALA A 1 112 ? -17.144 15.695 28.244 1.00 59.69 112 ALA A O 1
ATOM 850 N N . ASP A 1 113 ? -15.328 16.489 29.309 1.00 56.09 113 ASP A N 1
ATOM 851 C CA . ASP A 1 113 ? -15.100 17.565 28.352 1.00 56.09 113 ASP A CA 1
ATOM 852 C C . ASP A 1 113 ? -14.665 16.914 27.032 1.00 56.09 113 ASP A C 1
ATOM 854 O O . ASP A 1 113 ? -13.610 16.292 26.959 1.00 56.09 113 ASP A O 1
ATOM 858 N N . LEU A 1 114 ? -15.509 16.997 25.999 1.00 56.28 114 LEU A N 1
ATOM 859 C CA . LEU A 1 114 ? -15.307 16.384 24.673 1.00 56.28 114 LEU A CA 1
ATOM 860 C C . LEU A 1 114 ? -14.179 17.056 23.874 1.00 56.28 114 LEU A C 1
ATOM 862 O O . LEU A 1 114 ? -14.104 16.906 22.652 1.00 56.28 114 LEU A O 1
ATOM 866 N N . GLY A 1 115 ? -13.356 17.858 24.542 1.00 53.94 115 GLY A N 1
ATOM 867 C CA . GLY A 1 115 ? -12.134 18.405 24.005 1.00 53.94 115 GLY A CA 1
ATOM 868 C C . GLY A 1 115 ? -11.101 17.302 23.822 1.00 53.94 115 GLY A C 1
ATOM 869 O O . GLY A 1 115 ? -10.777 16.584 24.762 1.00 53.94 115 GLY A O 1
ATOM 870 N N . ASP A 1 116 ? -10.515 17.223 22.629 1.00 54.28 116 ASP A N 1
ATOM 871 C CA . ASP A 1 116 ? -9.177 16.643 22.469 1.00 54.28 116 ASP A CA 1
ATOM 872 C C . ASP A 1 116 ? -8.204 17.289 23.490 1.00 54.28 116 ASP A C 1
ATOM 874 O O . ASP A 1 116 ? -8.502 18.326 24.083 1.00 54.28 116 ASP A O 1
ATOM 878 N N . SER A 1 117 ? -6.995 16.762 23.644 1.00 51.59 117 SER A N 1
ATOM 879 C CA . SER A 1 117 ? -5.876 17.297 24.443 1.00 51.59 117 SER A CA 1
ATOM 880 C C . SER A 1 117 ? -5.615 18.811 24.256 1.00 51.59 117 SER A C 1
ATOM 882 O O . SER A 1 117 ? -4.900 19.433 25.041 1.00 51.59 117 SER A O 1
ATOM 884 N N . LYS A 1 118 ? -6.188 19.413 23.200 1.00 52.31 118 LYS A N 1
ATOM 885 C CA . LYS A 1 118 ? -6.155 20.833 22.813 1.00 52.31 118 LYS A CA 1
ATOM 886 C C . LYS A 1 118 ? -7.500 21.584 22.966 1.00 52.31 118 LYS A C 1
ATOM 888 O O . LYS A 1 118 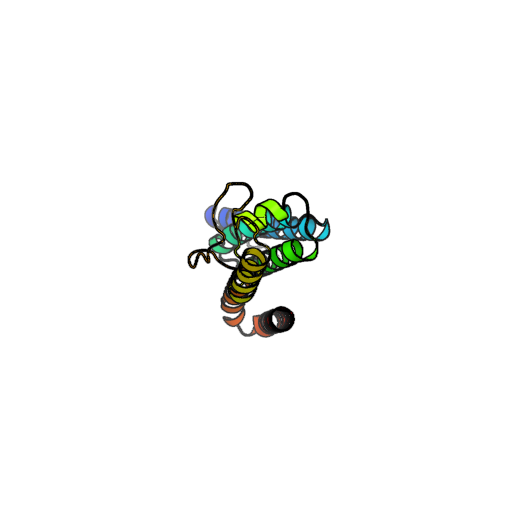? -7.621 22.698 22.462 1.00 52.31 118 LYS A O 1
ATOM 893 N N . GLY A 1 119 ? -8.514 21.008 23.615 1.00 49.78 119 GLY A N 1
ATOM 894 C CA . GLY A 1 119 ? -9.810 21.642 23.910 1.00 49.78 119 GLY A CA 1
ATOM 895 C C . GLY A 1 119 ? -10.785 21.757 22.729 1.00 49.78 119 GLY A C 1
ATOM 896 O O . GLY A 1 119 ? -11.714 22.561 22.779 1.00 49.78 119 GLY A O 1
ATOM 897 N N . LYS A 1 120 ? -10.589 20.999 21.639 1.00 53.41 120 LYS A N 1
ATOM 898 C CA . LYS A 1 120 ? -11.489 21.025 20.472 1.00 53.41 120 LYS A CA 1
ATOM 899 C C . LYS A 1 120 ? -12.555 19.941 20.604 1.00 53.41 120 LYS A C 1
ATOM 901 O O . LYS A 1 120 ? -12.203 18.768 20.659 1.00 53.41 120 LYS A O 1
ATOM 906 N N . THR A 1 121 ? -13.831 20.330 20.615 1.00 57.03 121 THR A N 1
ATOM 907 C CA . THR A 1 121 ? -14.970 19.399 20.645 1.00 57.03 121 THR A CA 1
ATOM 908 C C . THR A 1 121 ? -14.857 18.369 19.517 1.00 57.03 121 THR A C 1
ATOM 910 O O . THR A 1 121 ? -14.773 18.759 18.344 1.00 57.03 121 THR A O 1
ATOM 913 N N . MET A 1 122 ? -14.877 17.072 19.851 1.00 62.22 122 MET A N 1
ATOM 914 C CA . MET A 1 122 ? -14.978 15.997 18.858 1.00 62.22 122 MET A CA 1
ATOM 915 C C . MET A 1 122 ? -16.215 16.225 17.987 1.00 62.22 122 MET A C 1
ATOM 917 O O . MET A 1 122 ? -17.353 16.197 18.453 1.00 62.22 122 MET A O 1
ATOM 921 N N . THR A 1 123 ? -15.979 16.503 16.711 1.00 66.81 123 THR A N 1
ATOM 922 C CA . THR A 1 123 ? -17.003 16.784 15.705 1.00 66.81 123 THR A CA 1
ATOM 923 C C . THR A 1 123 ? -16.682 15.972 14.459 1.00 66.81 123 THR A C 1
ATOM 925 O O . THR A 1 123 ? -15.514 15.740 14.151 1.00 66.81 123 THR A O 1
ATOM 928 N N . VAL A 1 124 ? -17.719 15.514 13.755 1.00 68.88 124 VAL A N 1
ATOM 929 C CA . VAL A 1 124 ? -17.562 14.776 12.496 1.00 68.88 124 VAL A CA 1
ATOM 930 C C . VAL A 1 124 ? -17.091 15.752 11.417 1.00 68.88 124 VAL A C 1
ATOM 932 O O . VAL A 1 124 ? -17.858 16.605 10.967 1.00 68.88 124 VAL A O 1
ATOM 935 N N . ASP A 1 125 ? -15.840 15.620 10.986 1.00 75.06 125 ASP A N 1
ATOM 936 C CA . ASP A 1 125 ? -15.280 16.360 9.863 1.00 75.06 125 ASP A CA 1
ATOM 937 C C . ASP A 1 125 ? -15.473 15.557 8.574 1.00 75.06 125 ASP A C 1
ATOM 939 O O . ASP A 1 125 ? -14.725 14.640 8.245 1.00 75.06 125 ASP A O 1
ATOM 943 N N . ARG A 1 126 ? -16.499 15.925 7.805 1.00 72.50 126 ARG A N 1
ATOM 944 C CA . ARG A 1 126 ? -16.818 15.266 6.529 1.00 72.50 126 ARG A CA 1
ATOM 945 C C . ARG A 1 126 ? -15.765 15.487 5.438 1.00 72.50 126 ARG A C 1
ATOM 947 O O . ARG A 1 126 ? -15.885 14.888 4.375 1.00 72.50 126 ARG A O 1
ATOM 954 N N . SER A 1 127 ? -14.778 16.358 5.661 1.00 76.81 127 SER A N 1
ATOM 955 C CA . SER A 1 127 ? -13.651 16.539 4.742 1.00 76.81 127 SER A CA 1
ATOM 956 C C . SER A 1 127 ? -12.509 15.552 4.993 1.00 76.81 127 SER A C 1
ATOM 958 O O . SER A 1 127 ? -11.678 15.352 4.106 1.00 76.81 127 SER A O 1
ATOM 960 N N . LYS A 1 128 ? -12.468 14.914 6.171 1.00 79.38 128 LYS A N 1
ATOM 961 C CA . LYS A 1 128 ? -11.448 13.922 6.508 1.00 79.38 128 LYS A CA 1
ATOM 962 C C . LYS A 1 128 ? -11.836 12.537 6.001 1.00 79.38 128 LYS A C 1
ATOM 964 O O . LYS A 1 128 ? -12.972 12.096 6.151 1.00 79.38 128 LYS A O 1
ATOM 969 N N . THR A 1 129 ? -10.859 11.838 5.430 1.00 90.06 129 THR A N 1
ATOM 970 C CA . THR A 1 129 ? -11.015 10.442 5.011 1.00 90.06 129 THR A CA 1
ATOM 971 C C . THR A 1 129 ? -10.918 9.510 6.216 1.00 90.06 129 THR A C 1
ATOM 973 O O . THR A 1 129 ? -10.165 9.759 7.160 1.00 90.06 129 THR A O 1
ATOM 976 N N . THR A 1 130 ? -11.658 8.408 6.175 1.00 92.06 130 THR A N 1
ATOM 977 C CA . THR A 1 130 ? -11.457 7.293 7.107 1.00 92.06 130 THR A CA 1
ATOM 978 C C . THR A 1 130 ? -10.383 6.349 6.568 1.00 92.06 130 THR A C 1
ATOM 980 O O . THR A 1 130 ? -10.116 6.323 5.361 1.00 92.06 130 THR A O 1
ATOM 983 N N . LEU A 1 131 ? -9.760 5.567 7.452 1.00 92.62 131 LEU A N 1
ATOM 984 C CA . LEU A 1 131 ? -8.757 4.578 7.048 1.00 92.62 131 LEU A CA 1
ATOM 985 C C . LEU A 1 131 ? -9.340 3.508 6.098 1.00 92.62 131 LEU A C 1
ATOM 987 O O . LEU A 1 131 ? -8.732 3.288 5.049 1.00 92.62 131 LEU A O 1
ATOM 991 N N . PRO A 1 132 ? -10.539 2.934 6.342 1.00 93.38 132 PRO A N 1
ATOM 992 C CA . PRO A 1 132 ? -11.157 2.001 5.397 1.00 93.38 132 PRO A CA 1
ATOM 993 C C . PRO A 1 132 ? -11.427 2.599 4.015 1.00 93.38 132 PRO A C 1
ATOM 995 O O . PRO A 1 132 ? -11.210 1.939 2.997 1.00 93.38 132 PRO A O 1
ATOM 998 N N . GLN A 1 133 ? -11.845 3.869 3.953 1.00 93.25 133 GLN A N 1
ATOM 999 C CA . GLN A 1 133 ? -12.021 4.576 2.680 1.00 93.25 133 GLN A CA 1
ATOM 1000 C C . GLN A 1 133 ? -10.691 4.750 1.941 1.00 93.25 133 GLN A C 1
ATOM 1002 O O . GLN A 1 133 ? -10.641 4.549 0.730 1.00 93.25 133 GLN A O 1
ATOM 1007 N N . ALA A 1 134 ? -9.613 5.082 2.656 1.00 94.69 134 ALA A N 1
ATOM 1008 C CA . ALA A 1 134 ? -8.294 5.248 2.056 1.00 94.69 134 ALA A CA 1
ATOM 1009 C C . ALA A 1 134 ? -7.739 3.922 1.512 1.00 94.69 134 ALA A C 1
ATOM 1011 O O . ALA A 1 134 ? -7.240 3.880 0.387 1.00 94.69 134 ALA A O 1
ATOM 1012 N N . VAL A 1 135 ? -7.878 2.831 2.274 1.00 96.56 135 VAL A N 1
ATOM 1013 C CA . VAL A 1 135 ? -7.503 1.475 1.842 1.00 96.56 135 VAL A CA 1
ATOM 1014 C C . VAL A 1 135 ? -8.299 1.065 0.602 1.00 96.56 135 VAL A C 1
ATOM 1016 O O . VAL A 1 135 ? -7.709 0.671 -0.403 1.00 96.56 135 VAL A O 1
ATOM 1019 N N . THR A 1 136 ? -9.624 1.226 0.636 1.00 95.75 136 THR A N 1
ATOM 1020 C CA . THR A 1 136 ? -10.502 0.869 -0.489 1.00 95.75 136 THR A CA 1
ATOM 1021 C C . THR A 1 136 ? -10.138 1.657 -1.746 1.00 95.75 136 THR A C 1
ATOM 1023 O O . THR A 1 136 ? -9.954 1.058 -2.801 1.00 95.75 136 THR A O 1
ATOM 1026 N N . ALA A 1 137 ? -9.928 2.973 -1.635 1.00 96.44 137 ALA A N 1
ATOM 1027 C CA . ALA A 1 137 ? -9.570 3.823 -2.770 1.00 96.44 137 ALA A CA 1
ATOM 1028 C C . ALA A 1 137 ? -8.242 3.407 -3.434 1.00 96.44 137 ALA A C 1
ATOM 1030 O O . ALA A 1 137 ? -8.149 3.356 -4.662 1.00 96.44 137 ALA A O 1
ATOM 1031 N N . LEU A 1 138 ? -7.221 3.065 -2.638 1.00 97.69 138 LEU A N 1
ATOM 1032 C CA . LEU A 1 138 ? -5.937 2.572 -3.152 1.00 97.69 138 LEU A CA 1
ATOM 1033 C C . LEU A 1 138 ? -6.098 1.253 -3.918 1.00 97.69 138 LEU A C 1
ATOM 1035 O O . LEU A 1 138 ? -5.529 1.079 -5.000 1.00 97.69 138 LEU A O 1
ATOM 1039 N N . VAL A 1 139 ? -6.881 0.324 -3.364 1.00 97.38 139 VAL A N 1
ATOM 1040 C CA . VAL A 1 139 ? -7.107 -0.990 -3.972 1.00 97.38 139 VAL A CA 1
ATOM 1041 C C . VAL A 1 139 ? -7.967 -0.880 -5.231 1.00 97.38 139 VAL A C 1
ATOM 1043 O O . VAL A 1 139 ? -7.654 -1.521 -6.233 1.00 97.38 139 VAL A O 1
ATOM 1046 N N . GLU A 1 140 ? -8.998 -0.036 -5.238 1.00 96.62 140 GLU A N 1
ATOM 1047 C CA . GLU A 1 140 ? -9.812 0.244 -6.426 1.00 96.62 140 GLU A CA 1
ATOM 1048 C C . GLU A 1 140 ? -8.976 0.842 -7.562 1.00 96.62 140 GLU A C 1
ATOM 1050 O O . GLU A 1 140 ? -9.106 0.426 -8.720 1.00 96.62 140 GLU A O 1
ATOM 1055 N N . GLU A 1 141 ? -8.058 1.762 -7.251 1.00 97.06 141 GLU A N 1
ATOM 1056 C CA . GLU A 1 141 ? -7.143 2.296 -8.257 1.0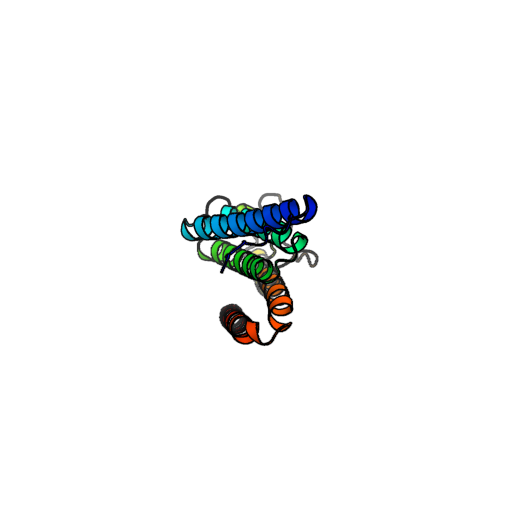0 97.06 141 GLU A CA 1
ATOM 1057 C C . GLU A 1 141 ? -6.229 1.193 -8.815 1.00 97.06 141 GLU A C 1
ATOM 1059 O O . GLU A 1 141 ? -6.081 1.080 -10.037 1.00 97.06 141 GLU A O 1
ATOM 1064 N N . ALA A 1 142 ? -5.678 0.324 -7.965 1.00 97.00 142 ALA A N 1
ATOM 1065 C CA . ALA A 1 142 ? -4.876 -0.818 -8.401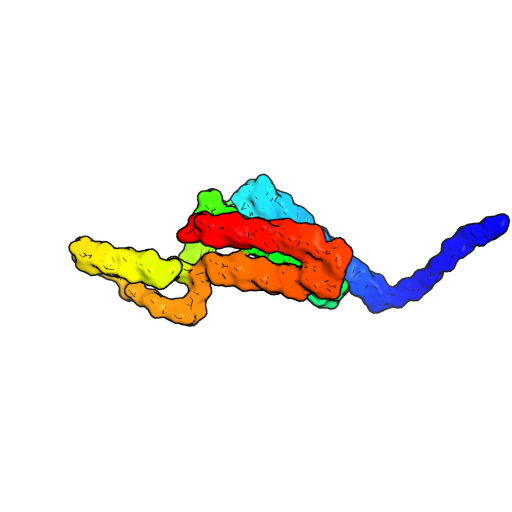 1.00 97.00 142 ALA A CA 1
ATOM 1066 C C . ALA A 1 142 ? -5.683 -1.808 -9.269 1.00 97.00 142 ALA A C 1
ATOM 1068 O O . ALA A 1 142 ? -5.210 -2.228 -10.332 1.00 97.00 142 ALA A O 1
ATOM 1069 N N . LEU A 1 143 ? -6.926 -2.124 -8.893 1.00 96.56 143 LEU A N 1
ATOM 1070 C CA . LEU A 1 143 ? -7.840 -2.955 -9.684 1.00 96.56 143 LEU A CA 1
ATOM 1071 C C . LEU A 1 143 ? -8.110 -2.333 -11.061 1.00 96.56 143 LEU A C 1
ATOM 1073 O O . LEU A 1 143 ? -8.046 -3.038 -12.071 1.00 96.56 143 LEU A O 1
ATOM 1077 N N . SER A 1 144 ? -8.303 -1.010 -11.130 1.00 95.50 144 SER A N 1
ATOM 1078 C CA . SER A 1 144 ? -8.510 -0.277 -12.391 1.00 95.50 144 SER A CA 1
ATOM 1079 C C . SER A 1 144 ? -7.329 -0.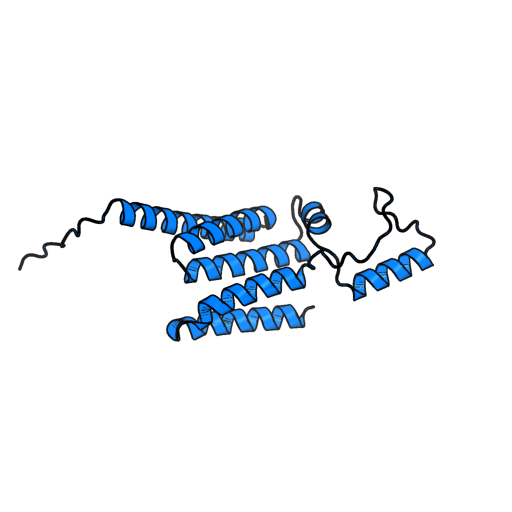386 -13.366 1.00 95.50 144 SER A C 1
ATOM 1081 O O . SER A 1 144 ? -7.474 -0.167 -14.574 1.00 95.50 144 SER A O 1
ATOM 1083 N N . VAL A 1 145 ? -6.135 -0.688 -12.853 1.00 94.19 145 VAL A N 1
ATOM 1084 C CA . VAL A 1 145 ? -4.928 -0.916 -13.650 1.00 94.19 145 VAL A CA 1
ATOM 1085 C C . VAL A 1 145 ? -4.864 -2.369 -14.113 1.00 94.19 145 VAL A C 1
ATOM 1087 O O . VAL A 1 145 ? -4.593 -2.624 -15.288 1.00 94.19 145 VAL A O 1
ATOM 1090 N N . LEU A 1 146 ? -5.151 -3.318 -13.218 1.00 92.50 146 LEU A N 1
ATOM 1091 C CA . LEU A 1 146 ? -5.070 -4.754 -13.496 1.00 92.50 146 LEU A CA 1
ATOM 1092 C C . LEU A 1 146 ? -6.200 -5.258 -14.408 1.00 92.50 146 LEU A C 1
ATOM 1094 O O . LEU A 1 146 ? -5.984 -6.190 -15.177 1.00 92.50 146 LEU A O 1
ATOM 1098 N N . CYS A 1 147 ? -7.378 -4.630 -14.401 1.00 91.81 147 CYS A N 1
ATOM 1099 C CA . CYS A 1 147 ? -8.510 -5.045 -15.240 1.00 91.81 147 CYS A CA 1
ATOM 1100 C C . CYS A 1 147 ? -8.311 -4.764 -16.743 1.00 91.81 147 CYS A C 1
ATOM 1102 O O . CYS A 1 147 ? -9.072 -5.254 -17.576 1.00 91.81 147 CYS A O 1
ATOM 1104 N N . ARG A 1 148 ? -7.281 -3.992 -17.116 1.00 89.25 148 ARG A N 1
ATOM 1105 C CA . ARG A 1 148 ? -7.067 -3.515 -18.493 1.00 89.25 148 ARG A CA 1
ATOM 1106 C C . ARG A 1 148 ? -6.584 -4.592 -19.463 1.00 89.25 148 ARG A C 1
ATOM 1108 O O . ARG A 1 148 ? -6.585 -4.350 -20.667 1.00 89.25 148 ARG A O 1
ATOM 1115 N N . HIS A 1 149 ? -6.119 -5.743 -18.970 1.00 90.62 149 HIS A N 1
ATOM 1116 C CA . HIS A 1 149 ? -5.560 -6.795 -19.818 1.00 90.62 149 HIS A CA 1
ATOM 1117 C C . HIS A 1 149 ? -5.835 -8.197 -19.254 1.00 90.62 149 HIS A C 1
ATOM 1119 O O . HIS A 1 149 ? -5.542 -8.481 -18.099 1.00 90.62 149 HIS A O 1
ATOM 1125 N N . GLU A 1 150 ? -6.285 -9.123 -20.109 1.00 92.38 150 GLU A N 1
ATOM 1126 C CA . GLU A 1 150 ? -6.632 -10.512 -19.743 1.00 92.38 150 GLU A CA 1
ATOM 1127 C C . GLU A 1 150 ? -5.515 -11.276 -19.002 1.00 92.38 150 GLU A C 1
ATOM 1129 O O . GLU A 1 150 ? -5.773 -11.982 -18.034 1.00 92.38 150 GLU A O 1
ATOM 1134 N N . LYS A 1 151 ? -4.248 -11.088 -19.394 1.00 93.19 151 LYS A N 1
ATOM 1135 C CA . LYS A 1 151 ? -3.070 -11.692 -18.754 1.00 93.19 151 LYS A CA 1
ATOM 1136 C C . LYS A 1 151 ? -2.882 -11.285 -17.290 1.00 93.19 151 LYS A C 1
ATOM 1138 O O . LYS A 1 151 ? -2.125 -11.940 -16.584 1.00 93.19 151 LYS A O 1
ATOM 1143 N N . LEU A 1 152 ? -3.541 -10.217 -16.845 1.00 92.94 152 LEU A N 1
ATOM 1144 C CA . LEU A 1 152 ? -3.512 -9.741 -15.465 1.00 92.94 152 LEU A CA 1
ATOM 1145 C C . LEU A 1 152 ? -4.742 -10.196 -14.665 1.00 92.94 152 LEU A C 1
ATOM 1147 O O . LEU A 1 152 ? -4.852 -9.857 -13.490 1.00 92.94 152 LEU A O 1
ATOM 1151 N N . ALA A 1 153 ? -5.645 -10.987 -15.258 1.00 92.38 153 ALA A N 1
ATOM 1152 C CA . ALA A 1 153 ? -6.885 -11.421 -14.614 1.00 92.38 153 ALA A CA 1
ATOM 1153 C C . ALA A 1 153 ? -6.649 -12.178 -13.299 1.00 92.38 153 ALA A C 1
ATOM 1155 O O . ALA A 1 153 ? -7.413 -12.003 -12.355 1.00 92.38 153 ALA A O 1
ATOM 1156 N N . SER A 1 154 ? -5.576 -12.971 -13.202 1.00 94.69 154 SER A N 1
ATOM 1157 C CA . SER A 1 154 ? -5.220 -13.667 -11.959 1.00 94.69 154 SER A CA 1
ATOM 1158 C C . SER A 1 154 ? -4.831 -12.701 -10.839 1.00 94.69 154 SER A C 1
ATOM 1160 O O . SER A 1 154 ? -5.254 -12.883 -9.702 1.00 94.69 154 SER A O 1
ATOM 1162 N N . LEU A 1 155 ? -4.071 -11.649 -11.159 1.00 95.12 155 LEU A N 1
ATOM 1163 C CA . LEU A 1 155 ? -3.685 -10.613 -10.199 1.00 95.12 155 LEU A CA 1
ATOM 1164 C C . LEU A 1 155 ? -4.888 -9.764 -9.790 1.00 95.12 155 LEU A C 1
ATOM 1166 O O . LEU A 1 155 ? -5.066 -9.486 -8.610 1.00 95.12 155 LEU A O 1
ATOM 1170 N N . HIS A 1 156 ? -5.737 -9.404 -10.754 1.00 95.94 156 HIS A N 1
ATOM 1171 C CA . HIS A 1 156 ? -6.986 -8.696 -10.493 1.00 95.94 156 HIS A CA 1
ATOM 1172 C C . HIS A 1 156 ? -7.900 -9.498 -9.556 1.00 95.94 156 HIS A C 1
ATOM 1174 O O . HIS A 1 156 ? -8.373 -8.968 -8.557 1.00 95.94 156 HIS A O 1
ATOM 1180 N N . ALA A 1 157 ? -8.123 -10.785 -9.846 1.00 96.00 157 ALA A N 1
ATOM 1181 C CA . ALA A 1 157 ? -8.935 -11.659 -9.002 1.00 96.00 157 ALA A CA 1
ATOM 1182 C C . ALA A 1 157 ? -8.330 -11.827 -7.601 1.00 96.00 157 ALA A C 1
ATOM 1184 O O . ALA A 1 157 ? -9.054 -11.749 -6.615 1.00 96.00 157 ALA A O 1
ATOM 1185 N N . GLY A 1 158 ? -7.007 -12.003 -7.505 1.00 96.38 158 GLY A N 1
ATOM 1186 C CA . GLY A 1 158 ? -6.315 -12.096 -6.221 1.00 96.38 158 GLY A CA 1
ATOM 1187 C C . GLY A 1 158 ? -6.474 -10.835 -5.371 1.00 96.38 158 GLY A C 1
ATOM 1188 O O . GLY A 1 158 ? -6.774 -10.937 -4.187 1.00 96.38 158 GLY A O 1
ATOM 1189 N N . LEU A 1 159 ? -6.329 -9.651 -5.969 1.00 96.56 159 LEU A N 1
ATOM 1190 C CA . LEU A 1 159 ? -6.508 -8.384 -5.259 1.00 96.56 159 LEU A CA 1
ATOM 1191 C C . LEU A 1 159 ? -7.970 -8.150 -4.847 1.00 96.56 159 LEU A C 1
ATOM 1193 O O . LEU A 1 159 ? -8.229 -7.672 -3.747 1.00 96.56 159 LEU A O 1
ATOM 1197 N N . LEU A 1 160 ? -8.925 -8.534 -5.698 1.00 95.81 160 LEU A N 1
ATOM 1198 C CA . LEU A 1 160 ? -10.351 -8.438 -5.388 1.00 95.81 160 LEU A CA 1
ATOM 1199 C C . LEU A 1 160 ? -10.740 -9.328 -4.199 1.00 95.81 160 LEU A C 1
ATOM 1201 O O . LEU A 1 160 ? -11.528 -8.906 -3.360 1.00 95.81 160 LEU A O 1
ATOM 1205 N N . LEU A 1 161 ? -10.172 -10.536 -4.108 1.00 96.88 161 LEU A N 1
ATOM 1206 C CA . LEU A 1 161 ? -10.392 -11.431 -2.970 1.00 96.88 161 LEU A CA 1
ATOM 1207 C C . LEU A 1 161 ? -9.844 -10.836 -1.669 1.00 96.88 161 LEU A C 1
ATOM 1209 O O . LEU A 1 161 ? -10.565 -10.818 -0.680 1.00 96.88 161 LEU A O 1
ATOM 1213 N N . LYS A 1 162 ? -8.634 -10.263 -1.690 1.00 95.69 162 LYS A N 1
ATOM 1214 C CA . LYS A 1 162 ? -8.071 -9.562 -0.521 1.00 95.69 162 LYS A CA 1
ATOM 1215 C C . LYS A 1 162 ? -8.937 -8.385 -0.077 1.00 95.69 162 LYS A C 1
ATOM 1217 O O . LYS A 1 162 ? -9.113 -8.171 1.115 1.00 95.69 162 LYS A O 1
ATOM 1222 N N . LEU A 1 163 ? -9.487 -7.620 -1.025 1.00 94.44 163 LEU A N 1
ATOM 1223 C CA . LEU A 1 163 ? -10.406 -6.528 -0.697 1.00 94.44 163 LEU A CA 1
ATOM 1224 C C . LEU A 1 163 ? -11.696 -7.055 -0.065 1.00 94.44 163 LEU A C 1
ATOM 1226 O O . LEU A 1 163 ? -12.188 -6.461 0.886 1.00 94.44 163 LEU A O 1
ATOM 1230 N N . ALA A 1 164 ? -12.239 -8.157 -0.583 1.00 95.06 164 ALA A N 1
ATOM 1231 C CA . ALA A 1 164 ? -13.429 -8.780 -0.016 1.00 95.06 164 ALA A CA 1
ATOM 1232 C C . ALA A 1 164 ? -13.182 -9.286 1.414 1.00 95.06 164 ALA A C 1
ATOM 1234 O O . ALA A 1 164 ? -14.029 -9.068 2.274 1.00 95.06 164 ALA A O 1
ATOM 1235 N N . GLU A 1 165 ? -12.022 -9.898 1.670 1.00 94.06 165 GLU A N 1
ATOM 1236 C CA . GLU A 1 165 ? -11.589 -10.306 3.014 1.00 94.06 165 GLU A CA 1
ATOM 1237 C C . GLU A 1 165 ? -11.474 -9.095 3.947 1.00 94.06 165 GLU A C 1
ATOM 1239 O O . GLU A 1 165 ? -12.100 -9.084 5.000 1.00 94.06 165 GLU A O 1
ATOM 1244 N N . TYR A 1 166 ? -10.782 -8.034 3.520 1.00 93.06 166 TYR A N 1
ATOM 1245 C CA . TYR A 1 166 ? -10.658 -6.803 4.305 1.00 93.06 166 TYR A CA 1
ATOM 1246 C C . TYR A 1 166 ? -12.019 -6.186 4.649 1.00 93.06 166 TYR A C 1
ATOM 1248 O O . TYR A 1 166 ? -12.278 -5.851 5.798 1.00 93.06 166 TYR A O 1
ATOM 1256 N N . VAL A 1 167 ? -12.917 -6.062 3.666 1.00 90.88 167 VAL A N 1
ATOM 1257 C CA . VAL A 1 167 ? -14.253 -5.478 3.870 1.00 90.88 167 VAL A CA 1
ATOM 1258 C C . VAL A 1 167 ? -15.130 -6.349 4.770 1.00 90.88 167 VAL A C 1
ATOM 1260 O O . VAL A 1 167 ? -15.987 -5.818 5.466 1.00 90.88 167 VAL A O 1
ATOM 1263 N N . GLN A 1 168 ? -14.936 -7.670 4.771 1.00 91.25 168 GLN A N 1
ATOM 1264 C CA . GLN A 1 168 ? -15.647 -8.575 5.675 1.00 91.25 168 GLN A CA 1
ATOM 1265 C C . GLN A 1 168 ? -15.240 -8.374 7.147 1.00 91.25 168 GLN A C 1
ATOM 1267 O O . GLN A 1 168 ? -16.032 -8.688 8.035 1.00 91.25 168 GLN A O 1
ATOM 1272 N N . GLU A 1 169 ? -14.024 -7.890 7.403 1.00 83.94 169 GLU A N 1
ATOM 1273 C CA . GLU A 1 169 ? -13.472 -7.683 8.749 1.00 83.94 169 GLU A CA 1
ATOM 1274 C C . GLU A 1 169 ? -13.743 -6.280 9.330 1.00 83.94 169 GLU A C 1
ATOM 1276 O O . GLU A 1 169 ? -13.458 -6.057 10.508 1.00 83.94 169 GLU A O 1
ATOM 1281 N N . LEU A 1 170 ? -14.302 -5.358 8.533 1.00 80.50 170 LEU A N 1
ATOM 1282 C CA . LEU A 1 170 ? -14.736 -4.018 8.965 1.00 80.50 170 LEU A CA 1
ATOM 1283 C C . LEU A 1 170 ? -16.030 -4.057 9.791 1.00 80.50 170 LEU A C 1
ATOM 1285 O O . LEU A 1 170 ? -16.096 -3.281 10.773 1.00 80.50 170 LEU A O 1
#

pLDDT: mean 85.93, std 14.96, range [33.94, 98.38]